Protein AF-A0A8T3Z0A2-F1 (afdb_monomer_lite)

Sequence (116 aa):
MIGMIKLRKATFGDRKKAYQWLYYSDFSDFLNKLQGHTSGGIPSYEDFKKDYMDYFFDGSQLEDGCCFIICKKDGITEDLGVISYTSFHLLDKITEFDIWLKGLSYTGHGYGTRPR

pLDDT: mean 87.57, std 12.83, range [43.94, 98.0]

Radius of gyration: 14.98 Å; chains: 1; bounding box: 43×37×33 Å

Foldseek 3Di:
DFWDKDKDFAAPVCLVVQLCQCCPAPCNVVVCVVVVPDPPDRDDSVRSCVVVPRCQHPVPCVQAKHKIFIWTDDPDIDTFWMKMWGPNPHDPPDIDIDTTTSYDVSPDPCNDDDDD

Secondary structure (DSSP, 8-state):
-PPEEEEEE--HHHHHHHHHHHHSSTTHHHHHHHTT--S--SPPHHHHHHHS-THHHH-TTTTTEEEEEEEEEESEEEEEEEEEEE-TTS-TT--EEEEEESSGGGSSS--SPPP-

Structure (mmCIF, N/CA/C/O backbone):
data_AF-A0A8T3Z0A2-F1
#
_entry.id   AF-A0A8T3Z0A2-F1
#
loop_
_atom_site.group_PDB
_atom_site.id
_atom_site.type_symbol
_atom_site.label_atom_id
_atom_site.label_alt_id
_atom_site.label_comp_id
_atom_site.label_asym_id
_atom_site.label_entity_id
_atom_site.label_seq_id
_atom_site.pdbx_PDB_ins_code
_atom_site.Cartn_x
_atom_site.Cartn_y
_atom_site.Cartn_z
_atom_site.occupancy
_atom_site.B_iso_or_equiv
_atom_site.auth_seq_id
_atom_site.auth_comp_id
_atom_site.auth_asym_id
_atom_site.auth_atom_id
_atom_site.pdbx_PDB_model_num
ATOM 1 N N . MET A 1 1 ? -20.708 -13.339 14.032 1.00 48.66 1 MET A N 1
ATOM 2 C CA . MET A 1 1 ? -20.143 -13.722 12.719 1.00 48.66 1 MET A CA 1
ATOM 3 C C . MET A 1 1 ? -18.726 -13.191 12.664 1.00 48.66 1 MET A C 1
ATOM 5 O O . MET A 1 1 ? -18.518 -12.068 13.093 1.00 48.66 1 MET A O 1
ATOM 9 N N . ILE A 1 2 ? -17.756 -13.979 12.207 1.00 59.44 2 ILE A N 1
ATOM 10 C CA . ILE A 1 2 ? -16.403 -13.463 11.964 1.00 59.44 2 ILE A CA 1
ATOM 11 C C . ILE A 1 2 ? -16.476 -12.676 10.650 1.00 59.44 2 ILE A C 1
ATOM 13 O O . ILE A 1 2 ? -16.872 -13.241 9.631 1.00 59.44 2 ILE A O 1
ATOM 17 N N . GLY A 1 3 ? -16.178 -11.373 10.684 1.00 70.75 3 GLY A N 1
ATOM 18 C CA . GLY A 1 3 ? -16.171 -10.527 9.487 1.00 70.75 3 GLY A CA 1
ATOM 19 C C . GLY A 1 3 ? -15.261 -11.105 8.398 1.00 70.75 3 GLY A C 1
ATOM 20 O O . GLY A 1 3 ? -14.160 -11.573 8.684 1.00 70.75 3 GLY A O 1
ATOM 21 N N . MET A 1 4 ? -15.725 -11.096 7.150 1.00 84.88 4 MET A N 1
ATOM 22 C CA . MET A 1 4 ? -15.018 -11.717 6.026 1.00 84.88 4 MET A CA 1
ATOM 23 C C . MET A 1 4 ? -13.906 -10.794 5.517 1.00 84.88 4 MET A C 1
ATOM 25 O O . MET A 1 4 ? -14.179 -9.648 5.153 1.00 84.88 4 MET A O 1
ATOM 29 N N . ILE A 1 5 ? -12.678 -11.311 5.443 1.00 91.25 5 ILE A N 1
ATOM 30 C CA . ILE A 1 5 ? -11.537 -10.617 4.835 1.00 91.25 5 ILE A CA 1
ATOM 31 C C . ILE A 1 5 ? -11.596 -10.765 3.314 1.00 91.25 5 ILE A C 1
ATOM 33 O O . ILE A 1 5 ? -11.878 -11.845 2.791 1.00 91.25 5 ILE A O 1
ATOM 37 N N . LYS A 1 6 ? -11.362 -9.666 2.598 1.00 92.44 6 LYS A N 1
ATOM 38 C CA . LYS A 1 6 ? -11.350 -9.595 1.136 1.00 92.44 6 LYS A CA 1
ATOM 39 C C . LYS A 1 6 ? -10.187 -8.753 0.644 1.00 92.44 6 LYS A C 1
ATOM 41 O O . LYS A 1 6 ? -9.732 -7.855 1.342 1.00 92.44 6 LYS A O 1
ATOM 46 N N . LEU A 1 7 ? -9.786 -9.009 -0.595 1.00 94.31 7 LEU A N 1
ATOM 47 C CA . LEU A 1 7 ? -8.908 -8.135 -1.357 1.00 94.31 7 LEU A CA 1
ATOM 48 C C . LEU A 1 7 ? -9.732 -7.423 -2.428 1.00 94.31 7 LEU A C 1
ATOM 50 O O . LEU A 1 7 ? -10.504 -8.063 -3.149 1.00 94.31 7 LEU A O 1
ATOM 54 N N . ARG A 1 8 ? -9.574 -6.107 -2.538 1.00 95.62 8 ARG A N 1
ATOM 55 C CA . ARG A 1 8 ? -10.043 -5.326 -3.693 1.00 95.62 8 ARG A CA 1
ATOM 56 C C . ARG A 1 8 ? -8.839 -4.716 -4.391 1.00 95.62 8 ARG A C 1
ATOM 58 O O . ARG A 1 8 ? -7.892 -4.337 -3.709 1.00 95.62 8 ARG A O 1
ATOM 65 N N . LYS A 1 9 ? -8.877 -4.590 -5.721 1.00 97.19 9 LYS A N 1
ATOM 66 C CA . LYS A 1 9 ? -7.834 -3.853 -6.449 1.00 97.19 9 LYS A CA 1
ATOM 67 C C . LYS A 1 9 ? -7.721 -2.443 -5.864 1.00 97.19 9 LYS A C 1
ATOM 69 O O . LYS A 1 9 ? -8.743 -1.803 -5.586 1.00 97.19 9 LYS A O 1
ATOM 74 N N . ALA A 1 10 ? -6.493 -2.011 -5.611 1.00 97.69 10 ALA A N 1
ATOM 75 C CA . ALA A 1 10 ? -6.231 -0.643 -5.209 1.00 97.69 10 ALA A CA 1
ATOM 76 C C . ALA A 1 10 ? -6.478 0.289 -6.400 1.00 97.69 10 ALA A C 1
ATOM 78 O O . ALA A 1 10 ? -6.401 -0.121 -7.555 1.00 97.69 10 ALA A O 1
ATOM 79 N N . THR A 1 11 ? -6.795 1.542 -6.100 1.00 97.69 11 THR A N 1
ATOM 80 C CA . THR A 1 11 ? -6.939 2.612 -7.095 1.00 97.69 11 THR A CA 1
ATOM 81 C C . THR A 1 11 ? -5.927 3.714 -6.807 1.00 97.69 11 THR A C 1
ATOM 83 O O . THR A 1 11 ? -5.344 3.750 -5.721 1.00 97.69 11 THR A O 1
ATOM 86 N N . PHE A 1 12 ? -5.757 4.682 -7.712 1.00 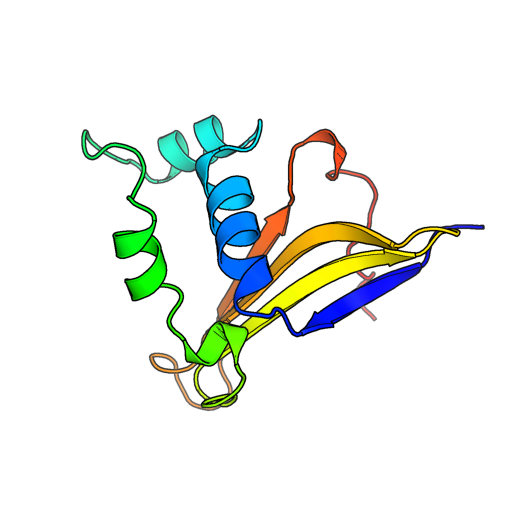97.69 12 PHE A N 1
ATOM 87 C CA . PHE A 1 12 ? -4.935 5.869 -7.431 1.00 97.69 12 PHE A CA 1
ATOM 88 C C . PHE A 1 12 ? -5.333 6.582 -6.128 1.00 97.69 12 PHE A C 1
ATOM 90 O O . PHE A 1 12 ? -4.470 7.080 -5.405 1.00 97.69 12 PHE A O 1
ATOM 97 N N . GLY A 1 13 ? -6.627 6.577 -5.785 1.00 95.81 13 GLY A N 1
ATOM 98 C CA . GLY A 1 13 ? -7.132 7.134 -4.527 1.00 95.81 13 GLY A CA 1
ATOM 99 C C . GLY A 1 13 ? -6.632 6.400 -3.277 1.00 95.81 13 GLY A C 1
ATOM 100 O O . GLY A 1 13 ? -6.584 6.986 -2.195 1.00 95.81 13 GLY A O 1
ATOM 101 N N . ASP A 1 14 ? -6.213 5.142 -3.408 1.00 98.00 14 ASP A N 1
ATOM 102 C CA . ASP A 1 14 ? -5.657 4.359 -2.308 1.00 98.00 14 ASP A CA 1
ATOM 103 C C . ASP A 1 14 ? -4.130 4.486 -2.181 1.00 98.00 14 ASP A C 1
ATOM 105 O O . ASP A 1 14 ? -3.601 4.204 -1.106 1.00 98.00 14 ASP A O 1
ATOM 109 N N . ARG A 1 15 ? -3.408 4.967 -3.207 1.00 97.69 15 ARG A N 1
ATOM 110 C CA . ARG A 1 15 ? -1.936 5.100 -3.154 1.00 97.69 15 ARG A CA 1
ATOM 111 C C . ARG A 1 15 ? -1.470 5.929 -1.961 1.00 97.69 15 ARG A C 1
ATOM 113 O O . ARG A 1 15 ? -0.537 5.550 -1.257 1.00 97.69 15 ARG A O 1
ATOM 120 N N . LYS A 1 16 ? -2.158 7.038 -1.682 1.00 96.81 16 LYS A N 1
ATOM 121 C CA . LYS A 1 16 ? -1.833 7.884 -0.527 1.00 96.81 16 LYS A CA 1
ATOM 122 C C . LYS A 1 16 ? -2.075 7.170 0.806 1.00 96.81 16 LYS A C 1
ATOM 124 O O . LYS A 1 16 ? -1.321 7.402 1.745 1.00 96.81 16 LYS A O 1
ATOM 129 N N . LYS A 1 17 ? -3.079 6.288 0.898 1.00 96.75 17 LYS A N 1
ATOM 130 C CA . LYS A 1 17 ? -3.299 5.459 2.097 1.00 96.75 17 LYS A CA 1
ATOM 131 C C . LYS A 1 17 ? -2.148 4.474 2.287 1.00 96.75 17 LYS A C 1
ATOM 133 O O . LYS A 1 17 ? -1.624 4.383 3.388 1.00 96.75 17 LYS A O 1
ATOM 138 N N . ALA A 1 18 ? -1.734 3.806 1.210 1.00 96.62 18 ALA A N 1
ATOM 139 C CA . ALA A 1 18 ? -0.626 2.854 1.208 1.00 96.62 18 ALA A CA 1
ATOM 140 C C . ALA A 1 18 ? 0.662 3.495 1.762 1.00 96.62 18 ALA A C 1
ATOM 142 O O . ALA A 1 18 ? 1.230 2.987 2.728 1.00 96.62 18 ALA A O 1
ATOM 143 N N . TYR A 1 19 ? 1.024 4.674 1.240 1.00 95.69 19 TYR A N 1
ATOM 144 C CA . TYR A 1 19 ? 2.134 5.498 1.733 1.00 95.69 19 TYR A CA 1
ATOM 145 C C . TYR A 1 19 ? 1.999 5.857 3.222 1.00 95.6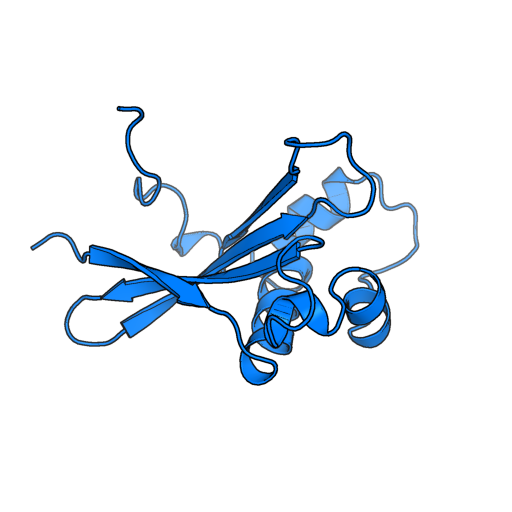9 19 TYR A C 1
ATOM 147 O O . TYR A 1 19 ? 2.940 5.702 3.996 1.00 95.69 19 TYR A O 1
ATOM 155 N N . GLN A 1 20 ? 0.816 6.320 3.642 1.00 95.56 20 GLN A N 1
ATOM 156 C CA . GLN A 1 20 ? 0.564 6.696 5.036 1.00 95.56 20 GLN A CA 1
ATOM 157 C C . GLN A 1 20 ? 0.693 5.507 5.992 1.00 95.56 20 GLN A C 1
ATOM 159 O O . GLN A 1 20 ? 1.279 5.642 7.059 1.00 95.56 20 GLN A O 1
ATOM 164 N N . TRP A 1 21 ? 0.183 4.336 5.617 1.00 95.12 21 TRP A N 1
ATOM 165 C CA . TRP A 1 21 ? 0.260 3.144 6.460 1.00 95.12 21 TRP A CA 1
ATOM 166 C C . TRP A 1 21 ? 1.680 2.586 6.573 1.00 95.12 21 TRP A C 1
ATOM 168 O O . TRP A 1 21 ? 2.032 2.066 7.630 1.00 95.12 21 TRP A O 1
ATOM 178 N N . LEU A 1 22 ? 2.488 2.714 5.516 1.00 92.62 22 LEU A N 1
ATOM 179 C CA . LEU A 1 22 ? 3.862 2.214 5.500 1.00 92.62 22 LEU A CA 1
ATOM 180 C C . LEU A 1 22 ? 4.807 3.069 6.350 1.00 92.62 22 LEU A C 1
ATOM 182 O O . LEU A 1 22 ? 5.640 2.519 7.065 1.00 92.62 22 LEU A O 1
ATOM 186 N N . TYR A 1 23 ? 4.679 4.397 6.265 1.00 91.00 23 TYR A N 1
ATOM 187 C CA . TYR A 1 23 ? 5.658 5.314 6.855 1.00 91.00 23 TYR A CA 1
ATOM 188 C C . TYR A 1 23 ? 5.167 6.119 8.062 1.00 91.00 23 TYR A C 1
ATOM 190 O O . TYR A 1 23 ? 5.993 6.697 8.767 1.00 91.00 23 TYR A O 1
ATOM 198 N N . TYR A 1 24 ? 3.855 6.174 8.311 1.00 91.62 24 TYR A N 1
ATOM 199 C CA . TYR A 1 24 ? 3.258 7.009 9.362 1.00 91.62 24 TYR A CA 1
ATOM 200 C C . TYR A 1 24 ? 2.238 6.267 10.241 1.00 91.62 24 TYR A C 1
ATOM 202 O O . TYR A 1 24 ? 1.469 6.900 10.965 1.00 91.62 24 TYR A O 1
ATOM 210 N N . SER A 1 25 ? 2.203 4.935 10.194 1.00 91.38 25 SER A N 1
ATOM 211 C CA . SER A 1 25 ? 1.465 4.141 11.179 1.00 91.38 25 SER A CA 1
ATOM 212 C C . SER A 1 25 ? 2.186 4.113 12.530 1.00 91.38 25 SER A C 1
ATOM 214 O O . SER A 1 25 ? 3.383 4.382 12.632 1.00 91.38 25 SER A O 1
ATOM 216 N N . ASP A 1 26 ? 1.469 3.700 13.572 1.00 89.75 26 ASP A N 1
ATOM 217 C CA . ASP A 1 26 ? 2.000 3.444 14.921 1.00 89.75 26 ASP A CA 1
ATOM 218 C C . ASP A 1 26 ? 3.072 2.332 14.981 1.00 89.75 26 ASP A C 1
ATOM 220 O O . ASP A 1 26 ? 3.681 2.116 16.027 1.00 89.75 26 ASP A O 1
ATOM 224 N N . PHE A 1 27 ? 3.340 1.649 13.863 1.00 83.44 27 PHE A N 1
ATOM 225 C CA . PHE A 1 27 ? 4.421 0.675 13.706 1.00 83.44 27 PHE A CA 1
ATOM 226 C C . PHE A 1 27 ? 5.585 1.179 12.837 1.00 83.44 27 PHE A C 1
ATOM 228 O O . PHE A 1 27 ? 6.668 0.592 12.843 1.00 83.44 27 PHE A O 1
ATOM 235 N N . SER A 1 28 ? 5.396 2.269 12.091 1.00 83.19 28 SER A N 1
ATOM 236 C CA . SER A 1 28 ? 6.359 2.709 11.071 1.00 83.19 28 SER A CA 1
ATOM 237 C C . SER A 1 28 ? 7.715 3.086 11.661 1.00 83.19 28 SER A C 1
ATOM 239 O O . SER A 1 28 ? 8.745 2.795 11.064 1.00 83.19 28 SER A O 1
ATOM 241 N N . ASP A 1 29 ? 7.746 3.635 12.877 1.00 80.75 29 ASP A N 1
ATOM 242 C CA . ASP A 1 29 ? 8.992 3.929 13.595 1.00 80.75 29 ASP A CA 1
ATOM 243 C C . ASP A 1 29 ? 9.879 2.697 13.787 1.00 80.75 29 ASP A C 1
ATOM 245 O O . ASP A 1 29 ? 11.104 2.808 13.751 1.00 80.75 29 ASP A O 1
ATOM 249 N N . PHE A 1 30 ? 9.281 1.525 14.009 1.00 77.50 30 PHE A N 1
ATOM 250 C CA . PHE A 1 30 ? 10.028 0.279 14.128 1.00 77.50 30 PHE A CA 1
ATOM 251 C C . PHE A 1 30 ? 10.621 -0.125 12.776 1.00 77.50 30 PHE A C 1
ATOM 253 O O . PHE A 1 30 ? 11.823 -0.367 12.700 1.00 77.50 30 PHE A O 1
ATOM 260 N N . LEU A 1 31 ? 9.815 -0.120 11.707 1.00 74.19 31 LEU A N 1
ATOM 261 C CA . LEU A 1 31 ? 10.268 -0.440 10.346 1.00 74.19 31 LEU A CA 1
ATOM 262 C C . LEU A 1 31 ? 11.384 0.498 9.873 1.00 74.19 31 LEU A C 1
ATOM 264 O O . LEU A 1 31 ? 12.423 0.035 9.402 1.00 74.19 31 LEU A O 1
ATOM 268 N N . ASN A 1 32 ? 11.210 1.803 10.089 1.00 71.62 32 ASN A N 1
ATOM 269 C CA . ASN A 1 32 ? 12.186 2.830 9.736 1.00 71.62 32 ASN A CA 1
ATOM 270 C C . ASN A 1 32 ? 13.525 2.619 10.464 1.00 71.62 32 ASN A C 1
ATOM 272 O O . ASN A 1 32 ? 14.584 2.866 9.896 1.00 71.62 32 ASN A O 1
ATOM 276 N N . LYS A 1 33 ? 13.504 2.125 11.708 1.00 72.44 33 LYS A N 1
ATOM 277 C CA . LYS A 1 33 ? 14.724 1.797 12.467 1.00 72.44 33 LYS A CA 1
ATOM 278 C C . LYS A 1 33 ? 15.352 0.467 12.037 1.00 72.44 33 LYS A C 1
ATOM 280 O O . LYS A 1 33 ? 16.567 0.319 12.144 1.00 72.44 33 LYS A O 1
ATOM 285 N N . LEU A 1 34 ? 14.551 -0.491 11.565 1.00 69.06 34 LEU A N 1
ATOM 286 C CA . LEU A 1 34 ? 14.991 -1.855 11.254 1.00 69.06 34 LEU A CA 1
ATOM 287 C C . LEU A 1 34 ? 15.778 -1.958 9.944 1.00 69.06 34 LEU A C 1
ATOM 289 O O . LEU A 1 34 ? 16.700 -2.761 9.855 1.00 69.06 34 LEU A O 1
ATOM 293 N N . GLN A 1 35 ? 15.465 -1.120 8.953 1.00 60.59 35 GLN A N 1
ATOM 294 C CA . GLN A 1 35 ? 16.167 -1.111 7.661 1.00 60.59 35 GLN A CA 1
ATOM 295 C C . GLN A 1 35 ? 17.581 -0.506 7.719 1.00 60.59 35 GLN A C 1
ATOM 297 O O . GLN A 1 35 ? 18.206 -0.286 6.685 1.00 60.59 35 GLN A O 1
ATOM 302 N N . GLY A 1 36 ? 18.103 -0.197 8.911 1.00 51.47 36 GLY A N 1
ATOM 303 C CA . GLY A 1 36 ? 19.408 0.444 9.036 1.00 51.47 36 GLY A CA 1
ATOM 304 C C . GLY A 1 36 ? 19.453 1.804 8.341 1.00 51.47 36 GLY A C 1
ATOM 305 O O . GLY A 1 36 ? 20.527 2.199 7.897 1.00 51.47 36 GLY A O 1
ATOM 306 N N . HIS A 1 37 ? 18.311 2.508 8.232 1.00 50.59 37 HIS A N 1
ATOM 307 C CA . HIS A 1 37 ? 18.237 3.854 7.666 1.00 50.59 37 HIS A CA 1
ATOM 308 C C . HIS A 1 37 ? 19.135 4.796 8.472 1.00 50.59 37 HIS A C 1
ATOM 310 O O . HIS A 1 37 ? 18.749 5.432 9.454 1.00 50.59 37 HIS A O 1
ATOM 316 N N . THR A 1 38 ? 20.375 4.892 8.015 1.00 53.19 38 THR A N 1
ATOM 317 C CA . THR A 1 38 ? 21.321 5.921 8.384 1.00 53.19 38 THR A CA 1
ATOM 318 C C . THR A 1 38 ? 20.814 7.223 7.768 1.00 53.19 38 THR A C 1
ATOM 320 O O . THR A 1 38 ? 20.864 7.420 6.555 1.00 53.19 38 THR A O 1
ATOM 323 N N . SER A 1 39 ? 20.318 8.129 8.611 1.00 51.50 39 SER A N 1
ATOM 324 C CA . SER A 1 39 ? 20.214 9.583 8.368 1.00 51.50 39 SER A CA 1
ATOM 325 C C . SER A 1 39 ? 19.292 10.133 7.255 1.00 51.50 39 SER A C 1
ATOM 327 O O . SER A 1 39 ? 19.117 11.346 7.213 1.00 51.50 39 SER A O 1
ATOM 329 N N . GLY A 1 40 ? 18.666 9.318 6.394 1.00 62.06 40 GLY A N 1
ATOM 330 C CA . GLY A 1 40 ? 17.920 9.802 5.209 1.00 62.06 40 GLY A CA 1
ATOM 331 C C . GLY A 1 40 ? 16.496 10.347 5.426 1.00 62.06 40 GLY A C 1
ATOM 332 O O . GLY A 1 40 ? 15.956 10.988 4.529 1.00 62.06 40 GLY A O 1
ATOM 333 N N . GLY A 1 41 ? 15.891 10.131 6.599 1.00 76.44 41 GLY A N 1
ATOM 334 C CA . GLY A 1 41 ? 14.492 10.499 6.860 1.00 76.44 41 GLY A CA 1
ATOM 335 C C . GLY A 1 41 ? 13.471 9.580 6.172 1.00 76.44 41 GLY A C 1
ATOM 336 O O . GLY A 1 41 ? 13.830 8.639 5.471 1.00 76.44 41 GLY A O 1
ATOM 337 N N . ILE A 1 42 ? 12.183 9.836 6.420 1.00 85.00 42 ILE A N 1
ATOM 338 C CA . ILE A 1 42 ? 11.072 9.122 5.772 1.00 85.00 42 ILE A CA 1
ATOM 339 C C . ILE A 1 42 ? 11.007 9.539 4.287 1.00 85.00 42 ILE A C 1
ATOM 341 O O . ILE A 1 42 ? 11.023 10.747 4.028 1.00 85.00 42 ILE A O 1
ATOM 345 N N . PRO A 1 43 ? 10.900 8.597 3.326 1.00 88.44 43 PRO A N 1
ATOM 346 C CA . PRO A 1 43 ? 10.746 8.913 1.905 1.00 88.44 43 PRO A CA 1
ATOM 347 C C . PRO A 1 43 ? 9.577 9.857 1.641 1.00 88.44 43 PRO A C 1
ATOM 349 O O . PRO A 1 43 ? 8.535 9.754 2.284 1.00 88.44 43 PRO A O 1
ATOM 352 N N . SER A 1 44 ? 9.722 10.764 0.673 1.00 92.38 44 SER A N 1
ATOM 353 C CA . SER A 1 44 ? 8.606 11.617 0.264 1.00 92.38 44 SER A CA 1
ATOM 354 C C . SER A 1 44 ? 7.538 10.813 -0.488 1.00 92.38 44 SER A C 1
ATOM 356 O O . SER A 1 44 ? 7.806 9.737 -1.025 1.00 92.38 44 SER A O 1
ATOM 358 N N . TYR A 1 45 ? 6.322 11.355 -0.609 1.00 94.81 45 TYR A N 1
ATOM 359 C CA . TYR A 1 45 ? 5.279 10.715 -1.420 1.00 94.81 45 TYR A CA 1
ATOM 360 C C . TYR A 1 45 ? 5.678 10.579 -2.900 1.00 94.81 45 TYR A C 1
ATOM 362 O O . TYR A 1 45 ? 5.278 9.624 -3.560 1.00 94.81 45 TYR A O 1
ATOM 370 N N . GLU A 1 46 ? 6.478 11.512 -3.423 1.00 95.25 46 GLU A N 1
ATOM 371 C CA . GLU A 1 46 ? 6.983 11.434 -4.797 1.00 95.25 46 GLU A CA 1
ATOM 372 C C . GLU A 1 46 ? 8.079 10.377 -4.956 1.00 95.25 46 GLU A C 1
ATOM 374 O O . GLU A 1 46 ? 8.152 9.748 -6.008 1.00 95.25 46 GLU A O 1
ATOM 379 N N . ASP A 1 47 ? 8.883 10.124 -3.922 1.00 93.50 47 ASP A N 1
ATOM 380 C CA . ASP A 1 47 ? 9.832 9.007 -3.934 1.00 93.50 47 ASP A CA 1
ATOM 381 C C . ASP A 1 47 ? 9.102 7.668 -3.843 1.00 93.50 47 ASP A C 1
ATOM 383 O O . ASP A 1 47 ? 9.357 6.786 -4.654 1.00 93.50 47 ASP A O 1
ATOM 387 N N . PHE A 1 48 ? 8.096 7.559 -2.972 1.00 93.81 48 PHE A N 1
ATOM 388 C CA . PHE A 1 48 ? 7.243 6.371 -2.892 1.00 93.81 48 PHE A CA 1
ATOM 389 C C . PHE A 1 48 ? 6.591 6.015 -4.237 1.00 93.81 48 PHE A C 1
ATOM 391 O O . PHE A 1 48 ? 6.460 4.842 -4.570 1.00 93.81 48 PHE A O 1
ATOM 398 N N . LYS A 1 49 ? 6.203 7.010 -5.046 1.00 95.44 49 LYS A N 1
ATOM 399 C CA . LYS A 1 49 ? 5.640 6.781 -6.390 1.00 95.44 49 LYS A CA 1
ATOM 400 C C . LYS A 1 49 ? 6.633 6.164 -7.382 1.00 95.44 49 LYS A C 1
ATOM 402 O O . LYS A 1 49 ? 6.184 5.649 -8.403 1.00 95.44 49 LYS A O 1
ATOM 407 N N . LYS A 1 50 ? 7.943 6.237 -7.123 1.00 93.06 50 LYS A N 1
ATOM 408 C CA . LYS A 1 50 ? 8.971 5.601 -7.963 1.00 93.06 50 LYS A CA 1
ATOM 409 C C . LYS A 1 50 ? 9.028 4.096 -7.712 1.00 93.06 50 LYS A C 1
ATOM 411 O O . LYS A 1 50 ? 9.184 3.350 -8.669 1.00 93.06 50 LYS A O 1
ATOM 416 N N . ASP A 1 51 ? 8.819 3.680 -6.464 1.00 90.56 51 ASP A N 1
ATOM 417 C CA . ASP A 1 51 ? 8.785 2.266 -6.072 1.00 90.56 51 ASP A CA 1
ATOM 418 C C . ASP A 1 51 ? 7.396 1.648 -6.314 1.00 90.56 51 ASP A C 1
ATOM 420 O O . ASP A 1 51 ? 7.271 0.505 -6.743 1.00 90.56 51 ASP A O 1
ATOM 424 N N . TYR A 1 52 ? 6.338 2.440 -6.118 1.00 94.25 52 TYR A N 1
ATOM 425 C CA . TYR A 1 52 ? 4.939 2.058 -6.315 1.00 94.25 52 TYR A CA 1
ATOM 426 C C . TYR A 1 52 ? 4.325 2.844 -7.481 1.00 94.25 52 TYR A C 1
ATOM 428 O O . TYR A 1 52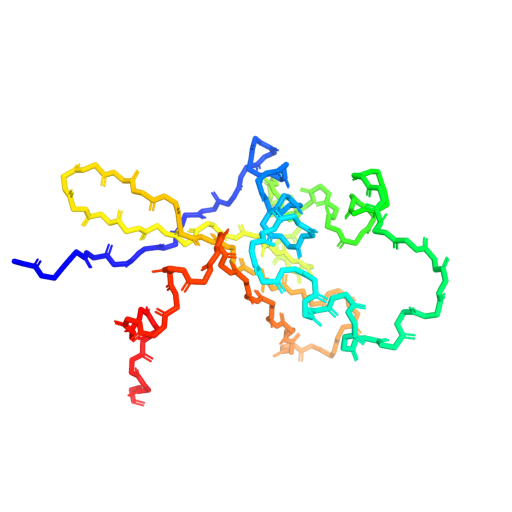 ? 3.504 3.756 -7.296 1.00 94.25 52 TYR A O 1
ATOM 436 N N . MET A 1 53 ? 4.763 2.479 -8.690 1.00 95.50 53 MET A N 1
ATOM 437 C CA . MET A 1 53 ? 4.422 3.123 -9.965 1.00 95.50 53 MET A CA 1
ATOM 438 C C . MET A 1 53 ? 2.920 3.063 -10.308 1.00 95.50 53 MET A C 1
ATOM 440 O O . MET A 1 53 ? 2.109 2.430 -9.630 1.00 95.50 53 MET A O 1
ATOM 444 N N . ASP A 1 54 ? 2.528 3.726 -11.399 1.00 96.88 54 ASP A N 1
ATOM 445 C CA . ASP A 1 54 ? 1.129 3.821 -11.838 1.00 96.88 54 ASP A CA 1
ATOM 446 C C . ASP A 1 54 ? 0.438 2.480 -12.061 1.00 96.88 54 ASP A C 1
ATOM 448 O O . ASP A 1 54 ? -0.667 2.279 -11.539 1.00 96.88 54 ASP A O 1
ATOM 452 N N . TYR A 1 55 ? 1.148 1.520 -12.650 1.00 95.94 55 TYR A N 1
ATOM 453 C CA . TYR A 1 55 ? 0.607 0.195 -12.927 1.00 95.94 55 TYR A CA 1
ATOM 454 C C . TYR A 1 55 ? 0.149 -0.579 -11.687 1.00 95.94 55 TYR A C 1
ATOM 456 O O . TYR A 1 55 ? -0.795 -1.368 -11.779 1.00 95.94 55 TYR A O 1
ATOM 464 N N . PHE A 1 56 ? 0.714 -0.297 -10.506 1.00 97.25 56 PHE A N 1
ATOM 465 C CA . PHE A 1 56 ? 0.257 -0.914 -9.260 1.00 97.25 56 PHE A CA 1
ATOM 466 C C . PHE A 1 56 ? -1.202 -0.563 -8.928 1.00 97.25 56 PHE A C 1
ATOM 468 O O . PHE A 1 56 ? -1.868 -1.322 -8.224 1.00 97.25 56 PHE A O 1
ATOM 475 N N . PHE A 1 57 ? -1.705 0.579 -9.406 1.00 97.69 57 PHE A N 1
ATOM 476 C CA . PHE A 1 57 ? -2.986 1.159 -8.986 1.00 97.69 57 PHE A CA 1
ATOM 477 C C . PHE A 1 57 ? -3.994 1.357 -10.121 1.00 97.69 57 PHE A C 1
ATOM 479 O O . PHE A 1 57 ? -5.158 1.645 -9.840 1.00 97.69 57 PHE A O 1
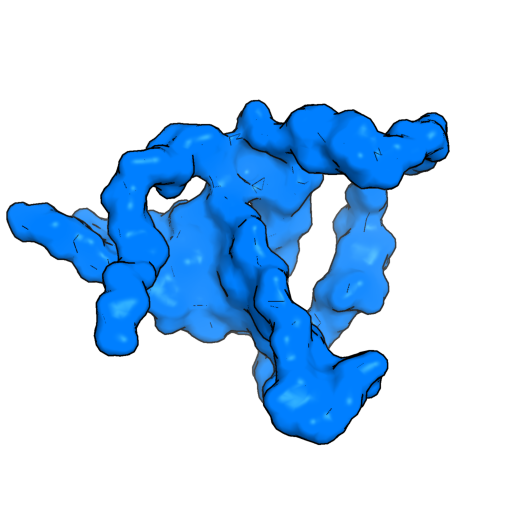ATOM 486 N N . ASP A 1 58 ? -3.578 1.218 -11.378 1.00 96.50 58 ASP A N 1
ATOM 487 C CA . ASP A 1 58 ? -4.480 1.246 -12.535 1.00 96.50 58 ASP A CA 1
ATOM 488 C C . ASP A 1 58 ? -4.586 -0.103 -13.263 1.00 96.50 58 ASP A C 1
ATOM 490 O O . ASP A 1 58 ? -5.501 -0.300 -14.063 1.00 96.50 58 ASP A O 1
ATOM 494 N N . GLY A 1 59 ? -3.709 -1.060 -12.941 1.00 92.62 59 GLY A N 1
ATOM 495 C CA . GLY A 1 59 ? -3.698 -2.384 -13.554 1.00 92.62 59 GLY A CA 1
ATOM 496 C C . GLY A 1 59 ? -3.284 -2.388 -15.027 1.00 92.62 59 GLY A C 1
ATOM 497 O O . GLY A 1 59 ? -3.621 -3.335 -15.735 1.00 92.62 59 GLY A O 1
ATOM 498 N N . SER A 1 60 ? -2.580 -1.356 -15.496 1.00 96.31 60 SER A N 1
ATOM 499 C CA . SER A 1 60 ? -2.063 -1.267 -16.867 1.00 96.31 60 SER A CA 1
ATOM 500 C C . SER A 1 60 ? -0.961 -2.290 -17.175 1.00 96.31 60 SER A C 1
ATOM 502 O O . SER A 1 60 ? -0.804 -2.657 -18.337 1.00 96.31 60 SER A O 1
ATOM 504 N N . GLN A 1 61 ? -0.237 -2.780 -16.158 1.00 95.69 61 GLN A N 1
ATOM 505 C CA . GLN A 1 61 ? 0.851 -3.764 -16.290 1.00 95.69 61 GLN A CA 1
ATOM 506 C C . GLN A 1 61 ? 0.757 -4.839 -15.192 1.00 95.69 61 GLN A C 1
ATOM 508 O O . GLN A 1 61 ? 1.571 -4.912 -14.277 1.00 95.69 61 GLN A O 1
ATOM 513 N N . LEU A 1 62 ? -0.281 -5.681 -15.252 1.00 92.94 62 LEU A N 1
ATOM 514 C CA . LEU A 1 62 ? -0.527 -6.708 -14.224 1.00 92.94 62 LEU A CA 1
ATOM 515 C C . LEU A 1 62 ? 0.566 -7.782 -14.136 1.00 92.94 62 LEU A C 1
ATOM 517 O O . LEU A 1 62 ? 0.648 -8.452 -13.110 1.00 92.94 62 LEU A O 1
ATOM 521 N N . GLU A 1 63 ? 1.370 -7.967 -15.182 1.00 92.12 63 GLU A N 1
ATOM 522 C CA . GLU A 1 63 ? 2.511 -8.891 -15.150 1.00 92.12 63 GLU A CA 1
ATOM 523 C C . GLU A 1 63 ? 3.707 -8.314 -14.380 1.00 92.12 63 GLU A C 1
ATOM 525 O O . GLU A 1 63 ? 4.513 -9.081 -13.871 1.00 92.12 63 GLU A O 1
ATOM 530 N N . ASP A 1 64 ? 3.778 -6.989 -14.220 1.00 94.12 64 ASP A N 1
ATOM 531 C CA . ASP A 1 64 ? 4.885 -6.305 -13.545 1.00 94.12 64 ASP A CA 1
ATOM 532 C C . ASP A 1 64 ? 4.612 -6.079 -12.054 1.00 94.12 64 ASP A C 1
ATOM 534 O O . ASP A 1 64 ? 5.525 -6.179 -11.228 1.00 94.12 64 ASP A O 1
ATOM 538 N N . GLY A 1 65 ? 3.353 -5.810 -11.693 1.00 95.25 65 GLY A N 1
ATOM 539 C CA . GLY A 1 65 ? 2.930 -5.683 -10.302 1.00 95.25 65 GLY A CA 1
ATOM 540 C C . GLY A 1 65 ? 1.497 -5.185 -10.122 1.00 95.25 65 GLY A C 1
ATOM 541 O O . GLY A 1 65 ? 0.864 -4.661 -11.041 1.00 95.25 65 GLY A O 1
ATOM 542 N N . CYS A 1 66 ? 0.957 -5.350 -8.913 1.00 97.19 66 CYS A N 1
ATOM 543 C CA . CYS A 1 66 ? -0.362 -4.826 -8.552 1.00 97.19 66 CYS A CA 1
ATOM 544 C C . CYS A 1 66 ? -0.520 -4.653 -7.036 1.00 97.19 66 CYS A C 1
ATOM 546 O O . CYS A 1 66 ? -0.051 -5.479 -6.253 1.00 97.19 66 CYS A O 1
ATOM 548 N N . CYS A 1 67 ? -1.244 -3.611 -6.624 1.00 97.88 67 CYS A N 1
ATOM 549 C CA . CYS A 1 67 ? -1.665 -3.377 -5.245 1.00 97.88 67 CYS A CA 1
ATOM 550 C C . CYS A 1 67 ? -3.126 -3.791 -5.025 1.00 97.88 67 CYS A C 1
ATOM 552 O O . CYS A 1 67 ? -4.024 -3.506 -5.825 1.00 97.88 67 CYS A O 1
ATOM 554 N N . PHE A 1 68 ? -3.395 -4.351 -3.852 1.00 97.81 68 PHE A N 1
ATOM 555 C CA . PHE A 1 68 ? -4.732 -4.620 -3.343 1.00 97.81 68 PHE A CA 1
ATOM 556 C C . PHE A 1 68 ? -4.894 -4.038 -1.944 1.00 97.81 68 PHE A C 1
ATOM 558 O O . PHE A 1 68 ? -3.973 -4.040 -1.130 1.00 97.81 68 PHE A O 1
ATOM 565 N N . ILE A 1 69 ? -6.109 -3.590 -1.642 1.00 97.75 69 ILE A N 1
ATOM 566 C CA . ILE A 1 69 ? -6.499 -3.217 -0.286 1.00 97.75 69 ILE A CA 1
ATOM 567 C C . ILE A 1 69 ? -7.088 -4.432 0.413 1.00 97.75 69 ILE A C 1
ATOM 569 O O . ILE A 1 69 ? -7.997 -5.086 -0.110 1.00 97.75 69 ILE A O 1
ATOM 573 N N . ILE A 1 70 ? -6.565 -4.706 1.604 1.00 96.25 70 ILE A N 1
ATOM 574 C CA . ILE A 1 70 ? -7.101 -5.697 2.527 1.00 96.25 70 ILE A CA 1
ATOM 575 C C . ILE A 1 70 ? -8.293 -5.053 3.224 1.00 96.25 70 ILE A C 1
ATOM 577 O O . ILE A 1 70 ? -8.139 -4.056 3.925 1.00 96.25 70 ILE A O 1
ATOM 581 N N . CYS A 1 71 ? -9.482 -5.617 3.047 1.00 94.94 71 CYS A N 1
ATOM 582 C CA . CYS A 1 71 ? -10.713 -5.096 3.626 1.00 94.94 71 CYS A CA 1
ATOM 583 C C . CYS A 1 71 ? -11.382 -6.135 4.527 1.00 94.94 71 CYS A C 1
ATOM 585 O O . CYS A 1 71 ? -11.448 -7.316 4.179 1.00 94.94 71 CYS A O 1
ATOM 587 N N . LYS A 1 72 ? -11.979 -5.686 5.631 1.00 92.50 72 LYS A N 1
ATOM 588 C CA . LYS A 1 72 ? -12.913 -6.475 6.441 1.00 92.50 72 LYS A CA 1
ATOM 589 C C . LYS A 1 72 ? -14.335 -6.043 6.136 1.00 92.50 72 LYS A C 1
ATOM 591 O O . LYS A 1 72 ? -14.650 -4.857 6.185 1.00 92.50 72 LYS A O 1
ATOM 596 N N . LYS A 1 73 ? -15.202 -7.006 5.829 1.00 87.44 73 LYS A N 1
ATOM 597 C CA . LYS A 1 73 ? -16.634 -6.760 5.649 1.00 87.44 73 LYS A CA 1
ATOM 598 C C . LYS A 1 73 ? -17.406 -7.277 6.857 1.00 87.44 73 LYS A C 1
ATOM 600 O O . LYS A 1 73 ? -17.538 -8.491 7.024 1.00 87.44 73 LYS A O 1
ATOM 605 N N . ASP A 1 74 ? -17.937 -6.347 7.644 1.00 83.38 74 ASP A N 1
ATOM 606 C CA . ASP A 1 74 ? -18.867 -6.620 8.742 1.00 83.38 74 ASP A CA 1
ATOM 607 C C . ASP A 1 74 ? -19.863 -5.453 8.872 1.00 83.38 74 ASP A C 1
ATOM 609 O O . ASP A 1 74 ? -19.632 -4.474 9.576 1.00 83.38 74 ASP A O 1
ATOM 613 N N . GLY A 1 75 ? -20.926 -5.490 8.062 1.00 83.56 75 GLY A N 1
ATOM 614 C CA . GLY A 1 75 ? -21.829 -4.352 7.849 1.00 83.56 75 GLY A CA 1
ATOM 615 C C . GLY A 1 75 ? -21.202 -3.266 6.968 1.00 83.56 75 GLY A C 1
ATOM 616 O O . GLY A 1 75 ? -21.571 -3.134 5.800 1.00 83.56 75 GLY A O 1
ATOM 617 N N . ILE A 1 76 ? -20.221 -2.538 7.504 1.00 83.94 76 ILE A N 1
ATOM 618 C CA . ILE A 1 76 ? -19.433 -1.523 6.789 1.00 83.94 76 ILE A CA 1
ATOM 619 C C . ILE A 1 76 ? -18.090 -2.139 6.370 1.00 83.94 76 ILE A C 1
ATOM 621 O O . ILE A 1 76 ? -17.522 -2.969 7.080 1.00 83.94 76 ILE A O 1
ATOM 625 N N . THR A 1 77 ? -17.599 -1.772 5.185 1.00 90.62 77 THR A N 1
ATOM 626 C CA . THR A 1 77 ? -16.268 -2.183 4.722 1.00 90.62 77 THR A CA 1
ATOM 627 C C . THR A 1 77 ? -15.210 -1.320 5.401 1.00 90.62 77 THR A C 1
ATOM 629 O O . THR A 1 77 ? -15.193 -0.106 5.207 1.00 90.62 77 THR A O 1
ATOM 632 N N . GLU A 1 78 ? -14.314 -1.948 6.156 1.00 94.25 78 GLU A N 1
ATOM 633 C CA . GLU A 1 78 ? -13.146 -1.297 6.748 1.00 94.25 78 GLU A CA 1
ATOM 634 C C . GLU A 1 78 ? -11.879 -1.693 5.981 1.00 94.25 78 GLU A C 1
ATOM 636 O O . GLU A 1 78 ? -11.622 -2.880 5.775 1.00 94.25 78 GLU A O 1
ATOM 641 N N . ASP A 1 79 ? -11.079 -0.705 5.576 1.00 96.00 79 ASP A N 1
ATOM 642 C CA . ASP A 1 79 ? -9.746 -0.931 5.016 1.00 96.00 79 ASP A CA 1
ATOM 643 C C . ASP A 1 79 ? -8.740 -1.192 6.157 1.00 96.00 79 ASP A C 1
ATOM 645 O O . ASP A 1 79 ? -8.615 -0.386 7.083 1.00 96.00 79 ASP A O 1
ATOM 649 N N . LEU A 1 80 ? -8.008 -2.303 6.073 1.00 95.38 80 LEU A N 1
ATOM 650 C CA . LEU A 1 80 ? -7.082 -2.778 7.106 1.00 95.38 80 LEU A CA 1
ATOM 651 C C . LEU A 1 80 ? -5.606 -2.575 6.751 1.00 95.38 80 LEU A C 1
ATOM 653 O O . LEU A 1 80 ? -4.763 -2.559 7.644 1.00 95.38 80 LEU A O 1
ATOM 657 N N . GLY A 1 81 ? -5.278 -2.486 5.463 1.00 95.94 81 GLY A N 1
ATOM 658 C CA . GLY A 1 81 ? -3.898 -2.484 4.988 1.00 95.94 81 GLY A CA 1
ATOM 659 C C . GLY A 1 81 ? -3.785 -2.692 3.483 1.00 95.94 81 GLY A C 1
ATOM 660 O O . GLY A 1 81 ? -4.789 -2.695 2.763 1.00 95.94 81 GLY A O 1
ATOM 661 N N . VAL A 1 82 ? -2.556 -2.892 3.026 1.00 97.00 82 VAL A N 1
ATOM 662 C CA . VAL A 1 82 ? -2.199 -3.185 1.637 1.00 97.00 82 VAL A CA 1
ATOM 663 C C . VAL A 1 82 ? -1.498 -4.534 1.551 1.00 97.00 82 VAL A C 1
ATOM 665 O O . VAL A 1 82 ? -0.739 -4.914 2.442 1.00 97.00 82 VAL A O 1
ATOM 668 N N . ILE A 1 83 ? -1.760 -5.232 0.451 1.00 96.56 83 ILE A N 1
ATOM 669 C CA . ILE A 1 83 ? -0.896 -6.281 -0.084 1.00 96.56 83 ILE A CA 1
ATOM 670 C C . ILE A 1 83 ? -0.553 -5.921 -1.525 1.00 96.56 83 ILE A C 1
ATOM 672 O O . ILE A 1 83 ? -1.442 -5.554 -2.297 1.00 96.56 83 ILE A O 1
ATOM 676 N N . SER A 1 84 ? 0.710 -6.035 -1.895 1.00 96.69 84 SER A N 1
ATOM 677 C CA . SER A 1 84 ? 1.172 -5.868 -3.267 1.00 96.69 84 SER A CA 1
ATOM 678 C C . SER A 1 84 ? 2.002 -7.052 -3.706 1.00 96.69 84 SER A C 1
ATOM 680 O O . SER A 1 84 ? 2.536 -7.793 -2.881 1.00 96.69 84 SER A O 1
ATOM 682 N N . TYR A 1 85 ? 2.087 -7.224 -5.017 1.00 96.19 85 TYR A N 1
ATOM 683 C CA . TYR A 1 85 ? 3.073 -8.096 -5.623 1.00 96.19 85 TYR A CA 1
ATOM 684 C C . TYR A 1 85 ? 3.867 -7.336 -6.679 1.00 96.19 85 TYR A C 1
ATOM 686 O O . TYR A 1 85 ? 3.317 -6.450 -7.342 1.00 96.19 85 TYR A O 1
ATOM 694 N N . THR A 1 86 ? 5.133 -7.713 -6.828 1.00 94.88 86 THR A N 1
ATOM 695 C CA . THR A 1 86 ? 6.078 -7.140 -7.790 1.00 94.88 86 THR A CA 1
ATOM 696 C C . THR A 1 86 ? 6.812 -8.270 -8.498 1.00 94.88 86 THR A C 1
ATOM 698 O O . THR A 1 86 ? 7.294 -9.196 -7.844 1.00 94.88 86 THR A O 1
ATOM 701 N N . SER A 1 87 ? 6.906 -8.210 -9.824 1.00 92.31 87 SER A N 1
ATOM 702 C CA . SER A 1 87 ? 7.521 -9.267 -10.641 1.00 92.31 87 SER A CA 1
ATOM 703 C C . SER A 1 87 ? 8.487 -8.749 -11.715 1.00 92.31 87 SER A C 1
ATOM 705 O O . SER A 1 87 ? 9.306 -9.526 -12.193 1.00 92.31 87 SER A O 1
ATOM 707 N N . PHE A 1 88 ? 8.475 -7.450 -12.047 1.00 85.25 88 PHE A N 1
ATOM 708 C CA . PHE A 1 88 ? 9.218 -6.888 -13.195 1.00 85.25 88 PHE A CA 1
ATOM 709 C C . PHE A 1 88 ? 10.740 -7.141 -13.201 1.00 85.25 88 PHE A C 1
ATOM 711 O O . PHE A 1 88 ? 11.372 -7.121 -14.255 1.00 85.25 88 PHE A O 1
ATOM 718 N N . HIS A 1 8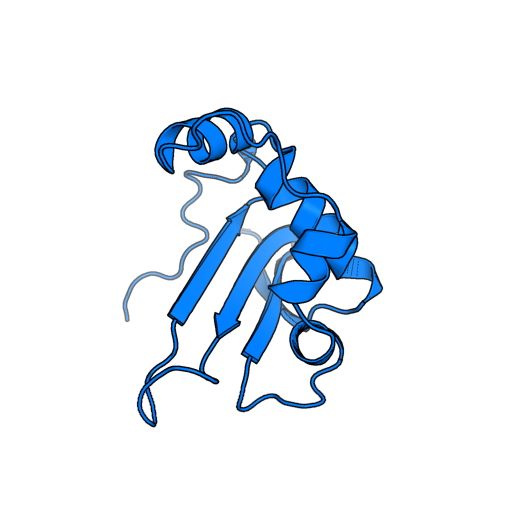9 ? 11.353 -7.333 -12.030 1.00 85.75 89 HIS A N 1
ATOM 719 C CA . HIS A 1 89 ? 12.798 -7.551 -11.872 1.00 85.75 89 HIS A CA 1
ATOM 720 C C . HIS A 1 89 ? 13.144 -8.974 -11.415 1.00 85.75 89 HIS A C 1
ATOM 722 O O . HIS A 1 89 ? 14.293 -9.250 -11.062 1.00 85.75 89 HIS A O 1
ATOM 728 N N . LEU A 1 90 ? 12.157 -9.869 -11.383 1.00 88.81 90 LEU A N 1
ATOM 729 C CA . LEU A 1 90 ? 12.306 -11.229 -10.885 1.00 88.81 90 LEU A CA 1
ATOM 730 C C . LEU A 1 90 ? 12.353 -12.234 -12.034 1.00 88.81 90 LEU A C 1
ATOM 732 O O . LEU A 1 90 ? 12.093 -11.924 -13.196 1.00 88.81 90 LEU A O 1
ATOM 736 N N . LEU A 1 91 ? 12.742 -13.463 -11.698 1.00 89.88 91 LEU A N 1
ATOM 737 C CA . LEU A 1 91 ? 12.680 -14.572 -12.644 1.00 89.88 91 LEU A CA 1
ATOM 738 C C . LEU A 1 91 ? 11.225 -14.851 -13.033 1.00 89.88 91 LEU A C 1
ATOM 740 O O . LEU A 1 91 ? 10.309 -14.636 -12.239 1.00 89.88 91 LEU A O 1
ATOM 744 N N . ASP A 1 92 ? 11.037 -15.410 -14.229 1.00 87.81 92 ASP A N 1
ATOM 745 C CA . ASP A 1 92 ? 9.723 -15.854 -14.691 1.00 87.81 92 ASP A CA 1
ATOM 746 C C . ASP A 1 92 ? 9.027 -16.722 -13.626 1.00 87.81 92 ASP A C 1
ATOM 748 O O . ASP A 1 92 ? 9.640 -17.611 -13.023 1.00 87.81 92 ASP A O 1
ATOM 752 N N . LYS A 1 93 ? 7.735 -16.455 -13.406 1.00 87.00 93 LYS A N 1
ATOM 753 C CA . LYS A 1 93 ? 6.870 -17.112 -12.406 1.00 87.00 93 LYS A CA 1
ATOM 754 C C . LYS A 1 93 ? 7.296 -16.926 -10.945 1.00 87.00 93 LYS A C 1
ATOM 756 O O . LYS A 1 93 ? 6.787 -17.641 -10.079 1.00 87.00 93 LYS A O 1
ATOM 761 N N . ILE A 1 94 ? 8.175 -15.971 -10.652 1.00 92.88 94 ILE A N 1
ATOM 762 C CA . ILE A 1 94 ? 8.484 -15.539 -9.288 1.00 92.88 94 ILE A CA 1
ATOM 763 C C . ILE A 1 94 ? 7.924 -14.136 -9.079 1.00 92.88 94 ILE A C 1
ATOM 765 O O . ILE A 1 94 ? 8.101 -13.247 -9.904 1.00 92.88 94 ILE A O 1
ATOM 769 N N . THR A 1 95 ? 7.262 -13.939 -7.942 1.00 93.81 95 THR A N 1
ATOM 770 C CA . THR A 1 95 ? 6.846 -12.618 -7.483 1.00 93.81 95 THR A CA 1
ATOM 771 C C . THR A 1 95 ? 7.268 -12.421 -6.039 1.00 93.81 95 THR A C 1
ATOM 773 O O . THR A 1 95 ? 7.240 -13.359 -5.239 1.00 93.81 95 THR A O 1
ATOM 776 N N . GLU A 1 96 ? 7.625 -11.192 -5.704 1.00 94.81 96 GLU A N 1
ATOM 777 C CA . GLU A 1 96 ? 7.748 -10.738 -4.327 1.00 94.81 96 GLU A CA 1
ATOM 778 C C . GLU A 1 96 ? 6.384 -10.245 -3.848 1.00 94.81 96 GLU A C 1
ATOM 780 O O . GLU A 1 96 ? 5.599 -9.738 -4.654 1.00 94.81 96 GLU A O 1
ATOM 785 N N . PHE A 1 97 ? 6.091 -10.439 -2.560 1.00 93.81 97 PHE A N 1
ATOM 786 C CA . PHE A 1 97 ? 4.884 -9.935 -1.915 1.00 93.81 97 PHE A CA 1
ATOM 787 C C . PHE A 1 97 ? 5.255 -9.021 -0.756 1.00 93.81 97 PHE A C 1
ATOM 789 O O . PHE A 1 97 ? 5.933 -9.458 0.174 1.00 93.81 97 PHE A O 1
ATOM 796 N N . ASP A 1 98 ? 4.683 -7.823 -0.752 1.00 93.31 98 ASP A N 1
ATOM 797 C CA . ASP A 1 98 ? 4.739 -6.908 0.381 1.00 93.31 98 ASP A CA 1
ATOM 798 C C . ASP A 1 98 ? 3.370 -6.814 1.039 1.00 93.31 98 ASP A C 1
ATOM 800 O O . ASP A 1 98 ? 2.335 -6.729 0.373 1.00 93.31 98 ASP A O 1
ATOM 804 N N . ILE A 1 99 ? 3.353 -6.828 2.371 1.00 93.50 99 ILE A N 1
ATOM 805 C CA . ILE A 1 99 ? 2.131 -6.684 3.160 1.00 93.50 99 ILE A CA 1
ATOM 806 C C . ILE A 1 99 ? 2.407 -5.738 4.316 1.00 93.50 99 ILE A C 1
ATOM 808 O O . ILE A 1 99 ? 3.314 -5.971 5.115 1.00 93.50 99 ILE A O 1
ATOM 812 N N . TRP A 1 100 ? 1.564 -4.721 4.470 1.00 92.94 100 TRP A N 1
ATOM 813 C CA . TRP A 1 100 ? 1.557 -3.896 5.672 1.00 92.94 100 TRP A CA 1
ATOM 814 C C . TRP A 1 100 ? 0.141 -3.492 6.059 1.00 92.94 100 TRP A C 1
ATOM 816 O O . TRP A 1 100 ? -0.757 -3.323 5.230 1.00 92.94 100 TRP A O 1
ATOM 826 N N . LEU A 1 101 ? -0.067 -3.358 7.365 1.00 94.06 101 LEU A N 1
ATOM 827 C CA . LEU A 1 101 ? -1.350 -2.979 7.939 1.00 94.06 101 LEU A CA 1
ATOM 828 C C . LEU A 1 101 ? -1.365 -1.493 8.282 1.00 94.06 101 LEU A C 1
ATOM 830 O O . LEU A 1 101 ? -0.329 -0.865 8.482 1.00 94.06 101 LEU A O 1
ATOM 834 N N . LYS A 1 102 ? -2.573 -0.944 8.391 1.00 94.75 102 LYS A N 1
ATOM 835 C CA . LYS A 1 102 ? -2.834 0.447 8.773 1.00 94.75 102 LYS A CA 1
ATOM 836 C C . LYS A 1 102 ? -2.272 0.820 10.149 1.00 94.75 102 LYS A C 1
ATOM 838 O O . LYS A 1 102 ? -2.034 2.000 10.398 1.00 94.75 102 LYS A O 1
ATOM 843 N N . GLY A 1 103 ? -2.090 -0.161 11.030 1.00 93.38 103 GLY A N 1
ATOM 844 C CA . GLY A 1 103 ? -1.477 0.019 12.341 1.00 93.38 103 GLY A CA 1
ATOM 845 C C . GLY A 1 103 ? -1.496 -1.245 13.200 1.00 93.38 103 GLY A C 1
ATOM 846 O O . GLY A 1 103 ? -2.039 -2.280 12.800 1.00 93.38 103 GLY A O 1
ATOM 847 N N . LEU A 1 104 ? -0.928 -1.156 14.400 1.00 91.38 104 LEU A N 1
ATOM 848 C CA . LEU A 1 104 ? -0.730 -2.271 15.328 1.00 91.38 104 LEU A CA 1
ATOM 849 C C .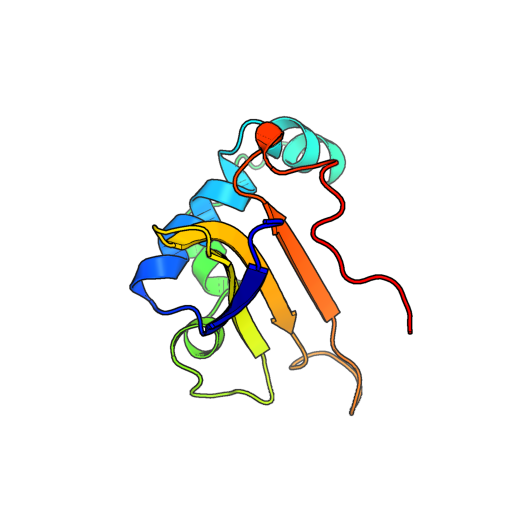 LEU A 1 104 ? -2.040 -2.908 15.781 1.00 91.38 104 LEU A C 1
ATOM 851 O O . LEU A 1 104 ? -2.113 -4.131 15.894 1.00 91.38 104 LEU A O 1
ATOM 855 N N . SER A 1 105 ? -3.094 -2.112 15.978 1.00 92.25 105 SER A N 1
ATOM 856 C CA . SER A 1 105 ? -4.418 -2.613 16.381 1.00 92.25 105 SER A CA 1
ATOM 857 C C . SER A 1 105 ? -5.048 -3.579 15.368 1.00 92.25 105 SER A C 1
ATOM 859 O O . SER A 1 105 ? -5.981 -4.304 15.714 1.00 92.25 105 SER A O 1
ATOM 861 N N . TYR A 1 106 ? -4.522 -3.630 14.140 1.00 90.88 106 TYR A N 1
ATOM 862 C CA . TYR A 1 106 ? -4.954 -4.527 13.070 1.00 90.88 106 TYR A CA 1
ATOM 863 C C . TYR A 1 106 ? -4.150 -5.839 13.011 1.00 90.88 106 TYR A C 1
ATOM 865 O O . TYR A 1 106 ? -4.509 -6.741 12.251 1.00 90.88 106 TYR A O 1
ATOM 873 N N . THR A 1 107 ? -3.098 -5.982 13.824 1.00 88.81 107 THR A N 1
ATOM 874 C CA . THR A 1 107 ? -2.249 -7.185 13.911 1.00 88.81 107 THR A CA 1
ATOM 875 C C . THR A 1 107 ? -2.803 -8.215 14.908 1.00 88.81 107 THR A C 1
ATOM 877 O O . THR A 1 107 ? -3.692 -7.918 15.697 1.00 88.81 107 THR A O 1
ATOM 880 N N . GLY A 1 108 ? -2.306 -9.458 14.873 1.00 87.88 108 GLY A N 1
ATOM 881 C CA . GLY A 1 108 ? -2.619 -10.475 15.895 1.00 87.88 108 GLY A CA 1
ATOM 882 C C . GLY A 1 108 ? -4.018 -11.108 15.829 1.00 87.88 108 GLY A C 1
ATOM 883 O O . GLY A 1 108 ? -4.314 -12.006 16.609 1.00 87.88 108 GLY A O 1
ATOM 884 N N . HIS A 1 109 ? -4.864 -10.711 14.874 1.00 88.31 109 HIS A N 1
ATOM 885 C CA . HIS A 1 109 ? -6.245 -11.217 14.742 1.00 88.31 109 HIS A CA 1
ATOM 886 C C . HIS A 1 109 ? -6.392 -12.467 13.866 1.00 88.31 109 HIS A C 1
ATOM 888 O O . HIS A 1 109 ? -7.504 -12.946 13.656 1.00 88.31 109 HIS A O 1
ATOM 894 N N . GLY A 1 110 ? -5.296 -12.977 13.299 1.00 86.50 110 GLY A N 1
ATOM 895 C CA . GLY A 1 110 ? -5.351 -14.122 12.386 1.00 86.50 110 GLY A CA 1
ATOM 896 C C . GLY A 1 110 ? -6.105 -13.829 11.082 1.00 86.50 110 GLY A C 1
ATOM 897 O O . GLY A 1 110 ? -6.772 -14.713 10.557 1.00 86.50 110 GLY A O 1
ATOM 898 N N . TYR A 1 111 ? -6.019 -12.596 10.561 1.00 84.25 111 TYR A N 1
ATOM 899 C CA . TYR A 1 111 ? -6.623 -12.217 9.272 1.00 84.25 111 TYR A CA 1
ATOM 900 C C . TYR A 1 111 ? -5.934 -12.852 8.055 1.00 84.25 111 TYR A C 1
ATOM 902 O O . TYR A 1 111 ? -6.505 -12.855 6.965 1.00 84.25 111 TYR A O 1
ATOM 910 N N . GLY A 1 112 ? -4.732 -13.406 8.235 1.00 78.12 112 GLY A N 1
ATOM 911 C CA . GLY A 1 112 ? -4.108 -14.272 7.241 1.00 78.12 112 GLY A CA 1
ATOM 912 C C . GLY A 1 112 ? -4.890 -15.575 7.076 1.00 78.12 112 GLY A C 1
ATOM 913 O O . GLY A 1 112 ? -5.490 -16.094 8.018 1.00 78.12 112 GLY A O 1
ATOM 914 N N . THR A 1 113 ? -4.889 -16.130 5.870 1.00 69.19 113 THR A N 1
ATOM 915 C CA . THR A 1 113 ? -5.492 -17.442 5.633 1.00 69.19 113 THR A CA 1
ATOM 916 C C . THR A 1 113 ? -4.659 -18.533 6.296 1.00 69.19 113 THR A C 1
ATOM 918 O O . THR A 1 113 ? -3.430 -18.494 6.244 1.00 69.19 113 THR A O 1
ATOM 921 N N . ARG A 1 114 ? -5.314 -19.551 6.868 1.00 59.06 114 ARG A N 1
ATOM 922 C CA . ARG A 1 114 ? -4.607 -20.789 7.219 1.00 59.06 114 ARG A CA 1
ATOM 923 C C . ARG A 1 114 ? -4.021 -21.403 5.939 1.00 59.06 114 ARG A C 1
ATOM 925 O O . ARG A 1 114 ? -4.717 -21.373 4.918 1.00 59.06 114 ARG A O 1
ATOM 932 N N . PRO A 1 115 ? -2.796 -21.959 5.982 1.00 51.75 115 PRO A N 1
ATOM 933 C CA . PRO A 1 115 ? -2.303 -22.807 4.904 1.00 51.75 115 PRO A CA 1
ATOM 934 C C . PRO A 1 115 ? -3.345 -23.894 4.623 1.00 51.75 115 PRO A C 1
ATOM 936 O O . PRO A 1 115 ? -3.895 -24.466 5.570 1.00 51.75 115 PRO A O 1
ATOM 939 N N . ARG A 1 116 ? -3.674 -24.099 3.347 1.00 43.94 116 ARG A N 1
ATOM 940 C CA . ARG A 1 116 ? -4.495 -25.235 2.918 1.00 43.94 116 ARG A CA 1
ATOM 941 C C . ARG A 1 116 ? -3.627 -26.468 2.762 1.00 43.94 116 ARG A C 1
ATOM 943 O O . ARG A 1 116 ? -2.478 -26.295 2.305 1.00 43.94 116 ARG A O 1
#